Protein AF-A0A950DLP0-F1 (afdb_monomer)

Structure (mmCIF, N/CA/C/O backbone):
data_AF-A0A950DLP0-F1
#
_entry.id   AF-A0A950DLP0-F1
#
loop_
_atom_site.group_PDB
_atom_site.id
_atom_site.type_symbol
_atom_site.label_atom_id
_atom_site.label_alt_id
_atom_site.label_comp_id
_atom_site.label_asym_id
_atom_site.label_entity_id
_atom_site.label_seq_id
_atom_site.pdbx_PDB_ins_code
_atom_site.Cartn_x
_atom_site.Cartn_y
_atom_site.Cartn_z
_atom_site.occupancy
_atom_site.B_iso_or_equiv
_atom_site.auth_seq_id
_atom_site.auth_comp_id
_atom_site.auth_asym_id
_atom_site.auth_atom_id
_atom_site.pdbx_PDB_model_num
ATOM 1 N N . GLU A 1 1 ? 10.792 -6.813 -35.650 1.00 89.62 1 GLU A N 1
ATOM 2 C CA . GLU A 1 1 ? 9.642 -6.107 -35.051 1.00 89.62 1 GLU A CA 1
ATOM 3 C C . GLU A 1 1 ? 9.077 -6.907 -33.893 1.00 89.62 1 GLU A C 1
ATOM 5 O O . GLU A 1 1 ? 8.973 -8.129 -34.001 1.00 89.62 1 GLU A O 1
ATOM 10 N N . ILE A 1 2 ? 8.781 -6.239 -32.785 1.00 93.00 2 ILE A N 1
ATOM 11 C CA . ILE A 1 2 ? 8.194 -6.823 -31.577 1.00 93.00 2 ILE A CA 1
ATOM 12 C C . ILE A 1 2 ? 6.953 -6.003 -31.242 1.00 93.00 2 ILE A C 1
ATOM 14 O O . ILE A 1 2 ? 7.065 -4.792 -31.085 1.00 93.00 2 ILE A O 1
ATOM 18 N N . ARG A 1 3 ? 5.797 -6.658 -31.142 1.00 91.81 3 ARG A N 1
ATOM 19 C CA . ARG A 1 3 ? 4.536 -6.001 -30.807 1.00 91.81 3 ARG A CA 1
ATOM 20 C C . ARG A 1 3 ? 4.385 -5.880 -29.297 1.00 91.81 3 ARG A C 1
ATOM 22 O O . ARG A 1 3 ? 4.562 -6.870 -28.591 1.00 91.81 3 ARG A O 1
ATOM 29 N N . VAL A 1 4 ? 4.023 -4.697 -28.820 1.00 91.50 4 VAL A N 1
ATOM 30 C CA . VAL A 1 4 ? 3.595 -4.479 -27.438 1.00 91.50 4 VAL A CA 1
ATOM 31 C C . VAL A 1 4 ? 2.227 -5.153 -27.250 1.00 91.50 4 VAL A C 1
ATOM 33 O O . VAL A 1 4 ? 1.309 -4.867 -28.025 1.00 91.50 4 VAL A O 1
ATOM 36 N N . PRO A 1 5 ? 2.062 -6.051 -26.261 1.00 88.62 5 PRO A N 1
ATOM 37 C CA . PRO A 1 5 ? 0.797 -6.735 -26.020 1.00 88.62 5 PRO A CA 1
ATOM 38 C C . PRO A 1 5 ? -0.360 -5.769 -25.783 1.00 88.62 5 PRO A C 1
ATOM 40 O O . PRO A 1 5 ? -0.177 -4.687 -25.221 1.00 88.62 5 PRO A O 1
ATOM 43 N N . ASP A 1 6 ? -1.564 -6.209 -26.143 1.00 85.00 6 ASP A N 1
ATOM 44 C CA . ASP A 1 6 ? -2.802 -5.484 -25.860 1.00 85.00 6 ASP A CA 1
ATOM 45 C C . ASP A 1 6 ? -3.174 -5.620 -24.372 1.00 85.00 6 ASP A C 1
ATOM 47 O O . ASP A 1 6 ? -3.981 -6.458 -23.974 1.00 85.00 6 ASP A O 1
ATOM 51 N N . SER A 1 7 ? -2.455 -4.890 -23.520 1.00 80.88 7 SER A N 1
ATOM 52 C CA . SER A 1 7 ? -2.593 -4.940 -22.068 1.00 80.88 7 SER A CA 1
ATOM 53 C C . SER A 1 7 ? -2.388 -3.561 -21.466 1.00 80.88 7 SER A C 1
ATOM 55 O O . SER A 1 7 ? -1.420 -2.866 -21.786 1.00 80.88 7 SER A O 1
ATOM 57 N N . GLU A 1 8 ? -3.264 -3.198 -20.527 1.00 74.19 8 GLU A N 1
ATOM 58 C CA . GLU A 1 8 ? -3.224 -1.896 -19.861 1.00 74.19 8 GLU A CA 1
ATOM 59 C C . GLU A 1 8 ? -1.929 -1.660 -19.076 1.00 74.19 8 GLU A C 1
ATOM 61 O O . GLU A 1 8 ? -1.544 -0.526 -18.809 1.00 74.19 8 GLU A O 1
ATOM 66 N N . ALA A 1 9 ? -1.218 -2.732 -18.739 1.00 75.81 9 ALA A N 1
ATOM 67 C CA . ALA A 1 9 ? -0.004 -2.670 -17.945 1.00 75.81 9 ALA A CA 1
ATOM 68 C C . ALA A 1 9 ? 1.178 -1.986 -18.676 1.00 75.81 9 ALA A C 1
ATOM 70 O O . ALA A 1 9 ? 2.176 -1.640 -18.040 1.00 75.81 9 ALA A O 1
ATOM 71 N N . TRP A 1 10 ? 1.063 -1.768 -19.991 1.00 80.94 10 TRP A N 1
ATOM 72 C CA . TRP A 1 10 ? 2.033 -1.017 -20.794 1.00 80.94 10 TRP A CA 1
ATOM 73 C C . TRP A 1 10 ? 1.693 0.474 -20.935 1.00 80.94 10 TRP A C 1
ATOM 75 O O . TRP A 1 10 ? 2.546 1.232 -21.397 1.00 80.94 10 TRP A O 1
ATOM 85 N N . PHE A 1 11 ? 0.496 0.915 -20.520 1.00 79.62 11 PHE A N 1
ATOM 86 C CA . PHE A 1 11 ? 0.131 2.332 -20.574 1.00 79.62 11 PHE A CA 1
ATOM 87 C C . PHE A 1 11 ? 1.060 3.180 -19.701 1.00 79.62 11 PHE A C 1
ATOM 89 O O . PHE A 1 11 ? 1.358 2.840 -18.555 1.00 79.62 11 PHE A O 1
ATOM 96 N N . GLY A 1 12 ? 1.507 4.308 -20.257 1.00 73.88 12 GLY A N 1
ATOM 97 C CA . GLY A 1 12 ? 2.350 5.280 -19.559 1.00 73.88 12 GLY A CA 1
ATOM 98 C C . GLY A 1 12 ? 3.794 4.829 -19.330 1.00 73.88 12 GLY A C 1
ATOM 99 O O . GLY A 1 12 ? 4.556 5.566 -18.712 1.00 73.88 12 GLY A O 1
ATOM 100 N N . LYS A 1 13 ? 4.200 3.645 -19.815 1.00 84.12 13 LYS A N 1
ATOM 101 C CA . LYS A 1 13 ? 5.606 3.225 -19.796 1.00 84.12 13 LYS A CA 1
ATOM 102 C C . LYS A 1 13 ? 6.351 3.876 -20.942 1.00 84.12 13 LYS A C 1
ATOM 104 O O . LYS A 1 13 ? 5.928 3.791 -22.093 1.00 84.12 13 LYS A O 1
ATOM 109 N N . SER A 1 14 ? 7.488 4.475 -20.640 1.00 91.38 14 SER A N 1
ATOM 110 C CA . SER A 1 14 ? 8.390 5.016 -21.643 1.00 91.38 14 SER A CA 1
ATOM 111 C C . SER A 1 14 ? 9.394 3.956 -22.117 1.00 91.38 14 SER A C 1
ATOM 113 O O . SER A 1 14 ? 9.689 2.981 -21.418 1.00 91.38 14 SER A O 1
ATOM 115 N N . LEU A 1 15 ? 9.970 4.134 -23.309 1.00 89.62 15 LEU A N 1
ATOM 116 C CA . LEU A 1 15 ? 11.078 3.293 -23.783 1.00 89.62 15 LEU A CA 1
ATOM 117 C C . LEU A 1 15 ? 12.275 3.294 -22.815 1.00 89.62 15 LEU A C 1
ATOM 119 O O . LEU A 1 15 ? 12.995 2.294 -22.715 1.00 89.62 15 LEU A O 1
ATOM 123 N N . GLY A 1 16 ? 12.485 4.400 -22.100 1.00 85.81 16 GLY A N 1
ATOM 124 C CA . GLY A 1 16 ? 13.496 4.558 -21.062 1.00 85.81 16 GLY A CA 1
ATOM 125 C C . GLY A 1 16 ? 13.247 3.642 -19.866 1.00 85.81 16 GLY A C 1
ATOM 126 O O . GLY A 1 16 ? 14.168 2.936 -19.443 1.00 85.81 16 GLY A O 1
ATOM 127 N N . ASP A 1 17 ? 11.998 3.560 -19.399 1.00 85.38 17 ASP A N 1
ATOM 128 C CA . ASP A 1 17 ? 11.601 2.693 -18.278 1.00 85.38 17 ASP A CA 1
ATOM 129 C C . ASP A 1 17 ? 11.897 1.219 -18.559 1.00 85.38 17 ASP A C 1
ATOM 131 O O . ASP A 1 17 ? 12.270 0.458 -17.664 1.00 85.38 17 ASP A O 1
ATOM 135 N N . LEU A 1 18 ? 11.778 0.799 -19.823 1.00 86.19 18 LEU A N 1
ATOM 136 C CA . LEU A 1 18 ? 12.063 -0.581 -20.211 1.00 86.19 18 LEU A CA 1
ATOM 137 C C . LEU A 1 18 ? 13.552 -0.928 -20.131 1.00 86.19 18 LEU A C 1
ATOM 139 O O . LEU A 1 18 ? 13.899 -2.099 -19.935 1.00 86.19 18 LEU A O 1
ATOM 143 N N . SER A 1 19 ? 14.430 0.069 -20.304 1.00 86.69 19 SER A N 1
ATOM 144 C CA . SER A 1 19 ? 15.888 -0.078 -20.236 1.00 86.69 19 SER A CA 1
ATOM 145 C C . SER A 1 19 ? 16.430 -1.224 -21.112 1.00 86.69 19 SER A C 1
ATOM 147 O O . SER A 1 19 ? 17.369 -1.930 -20.741 1.00 86.69 19 SER A O 1
ATOM 149 N N . LEU A 1 20 ? 15.854 -1.429 -22.306 1.00 89.12 20 LEU A N 1
ATOM 150 C CA . LEU A 1 20 ? 16.146 -2.599 -23.153 1.00 89.12 20 LEU A CA 1
ATOM 151 C C . LEU A 1 20 ? 17.623 -2.701 -23.573 1.00 89.12 20 LEU A C 1
ATOM 153 O O . LEU A 1 20 ? 18.162 -3.805 -23.688 1.00 89.12 20 LEU A O 1
ATOM 157 N N . ARG A 1 21 ? 18.306 -1.560 -23.738 1.00 86.88 21 ARG A N 1
ATOM 158 C CA . ARG A 1 21 ? 19.725 -1.526 -24.119 1.00 86.88 21 ARG A CA 1
ATOM 159 C C . ARG A 1 21 ? 20.630 -2.034 -23.008 1.00 86.88 21 ARG A C 1
ATOM 161 O O . ARG A 1 21 ? 21.533 -2.814 -23.283 1.00 86.88 21 ARG A O 1
ATOM 168 N N . SER A 1 22 ? 20.414 -1.592 -21.774 1.00 86.62 22 SER A N 1
ATOM 169 C CA . SER A 1 22 ? 21.229 -2.017 -20.632 1.00 86.62 22 SER A CA 1
ATOM 170 C C . SER A 1 22 ? 20.852 -3.417 -20.152 1.00 86.62 22 SER A C 1
ATOM 172 O O . SER A 1 22 ? 21.740 -4.179 -19.786 1.00 86.62 22 SER A O 1
ATOM 174 N N . ARG A 1 23 ? 19.562 -3.779 -20.190 1.00 84.81 23 ARG A N 1
ATOM 175 C CA . ARG A 1 23 ? 19.070 -5.075 -19.696 1.00 84.81 23 ARG A CA 1
ATOM 176 C C . ARG A 1 23 ? 19.292 -6.229 -20.665 1.00 84.81 23 ARG A C 1
ATOM 178 O O . ARG A 1 23 ? 19.635 -7.321 -20.230 1.00 84.81 23 ARG A O 1
ATOM 185 N N . TYR A 1 24 ? 19.094 -5.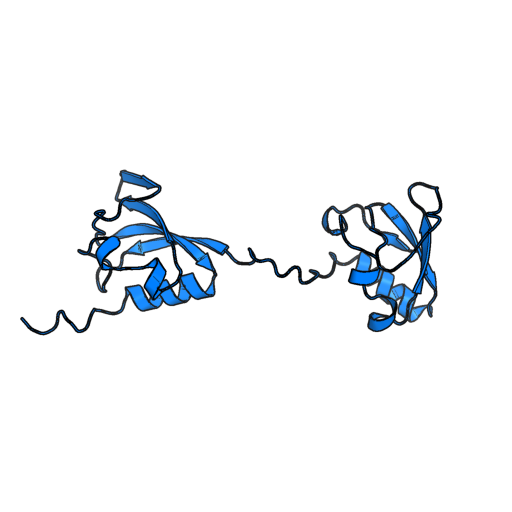986 -21.959 1.00 88.31 24 TYR A N 1
ATOM 1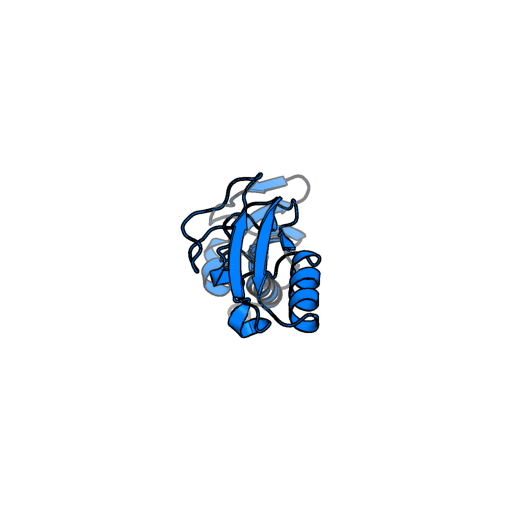86 C CA . TYR A 1 24 ? 19.082 -7.038 -22.980 1.00 88.31 24 TYR A CA 1
ATOM 187 C C . TYR A 1 24 ? 20.031 -6.758 -24.145 1.00 88.31 24 TYR A C 1
ATOM 189 O O . TYR A 1 24 ? 20.035 -7.499 -25.120 1.00 88.31 24 TYR A O 1
ATOM 197 N N . GLY A 1 25 ? 20.811 -5.673 -24.115 1.00 87.50 25 GLY A N 1
ATOM 198 C CA . GLY A 1 25 ? 21.688 -5.322 -25.235 1.00 87.50 25 GLY A CA 1
ATOM 199 C C . GLY A 1 25 ? 20.934 -5.004 -26.532 1.00 87.50 25 GLY A C 1
ATOM 200 O O . GLY A 1 25 ? 21.510 -5.157 -27.609 1.00 87.50 25 GLY A O 1
ATOM 201 N N . CYS A 1 26 ? 19.660 -4.603 -26.442 1.00 93.69 26 CYS A N 1
ATOM 202 C CA . CYS A 1 26 ? 18.802 -4.279 -27.583 1.00 93.69 26 CYS A CA 1
ATOM 203 C C . CYS A 1 26 ? 18.463 -2.789 -27.635 1.00 93.69 26 CYS A C 1
ATOM 205 O O . CYS A 1 26 ? 18.148 -2.186 -26.613 1.00 93.69 26 CYS A O 1
ATOM 207 N N . SER A 1 27 ? 18.441 -2.204 -28.828 1.00 91.44 27 SER A N 1
ATOM 208 C CA . SER A 1 27 ? 18.033 -0.809 -29.029 1.00 91.44 27 SER A CA 1
ATOM 209 C C . SER A 1 27 ? 16.729 -0.740 -29.807 1.00 91.44 27 SER A C 1
ATOM 211 O O . SER A 1 27 ? 16.603 -1.377 -30.850 1.00 91.44 27 SER A O 1
ATOM 213 N N . VAL A 1 28 ? 15.783 0.073 -29.340 1.00 93.19 28 VAL A N 1
ATOM 214 C CA . VAL A 1 28 ? 14.609 0.448 -30.136 1.00 93.19 28 VAL A CA 1
ATOM 215 C C . VAL A 1 28 ? 15.014 1.593 -31.053 1.00 93.19 28 VAL A C 1
ATOM 217 O O . VAL A 1 28 ? 15.543 2.599 -30.587 1.00 93.19 28 VAL A O 1
ATOM 220 N N . VAL A 1 29 ? 14.812 1.415 -32.355 1.00 92.38 29 VAL A N 1
ATOM 221 C CA . VAL A 1 29 ? 15.177 2.399 -33.390 1.00 92.38 29 VAL A CA 1
ATOM 222 C C . VAL A 1 29 ? 13.971 2.951 -34.142 1.00 92.38 29 VAL A C 1
ATOM 224 O O . VAL A 1 29 ? 14.122 3.829 -34.985 1.00 92.38 29 VAL A O 1
ATOM 227 N N . GLY A 1 30 ? 12.784 2.428 -33.852 1.00 93.19 30 GLY A N 1
ATOM 228 C CA . GLY A 1 30 ? 11.533 2.871 -34.440 1.00 93.19 30 GLY A CA 1
ATOM 229 C C . GLY A 1 30 ? 10.349 2.339 -33.645 1.00 93.19 30 GLY A C 1
ATOM 230 O O . GLY A 1 30 ? 10.428 1.263 -33.048 1.00 93.19 30 GLY A O 1
ATOM 231 N N . VAL A 1 31 ? 9.268 3.106 -33.650 1.00 94.94 31 VAL A N 1
ATOM 232 C CA . VAL A 1 31 ? 7.958 2.713 -33.134 1.00 94.94 31 VAL A CA 1
ATOM 233 C C . VAL A 1 31 ? 6.969 2.980 -34.252 1.00 94.94 31 VAL A C 1
ATOM 235 O O . VAL A 1 31 ? 6.934 4.092 -34.779 1.00 94.94 31 VAL A O 1
ATOM 238 N N . ASP A 1 32 ? 6.203 1.967 -34.623 1.00 94.69 32 ASP A N 1
ATOM 239 C CA . ASP A 1 32 ? 5.046 2.094 -35.493 1.00 94.69 32 ASP A CA 1
ATOM 240 C C . ASP A 1 32 ? 3.782 1.961 -34.646 1.00 94.69 32 ASP A C 1
ATOM 242 O O . ASP A 1 32 ? 3.624 1.012 -33.878 1.00 94.69 32 ASP A O 1
ATOM 246 N N . ARG A 1 33 ? 2.897 2.949 -34.759 1.00 92.69 33 ARG A N 1
ATOM 247 C CA . ARG A 1 33 ? 1.619 2.970 -34.058 1.00 92.69 33 ARG A CA 1
ATOM 248 C C . ARG A 1 33 ? 0.506 2.895 -35.080 1.00 92.69 33 ARG A C 1
ATOM 250 O O . ARG A 1 33 ? 0.237 3.869 -35.781 1.00 92.69 33 ARG A O 1
ATOM 257 N N . GLN A 1 34 ? -0.163 1.747 -35.136 1.00 89.44 34 GLN A N 1
ATOM 258 C CA . GLN A 1 34 ? -1.306 1.520 -36.028 1.00 89.44 34 GLN A CA 1
ATOM 259 C C . GLN A 1 34 ? -0.987 1.802 -37.514 1.00 89.44 34 GLN A C 1
ATOM 261 O O . GLN A 1 34 ? -1.836 2.307 -38.249 1.00 89.44 34 GLN A O 1
ATOM 266 N N . GLY A 1 35 ? 0.230 1.487 -37.964 1.00 88.38 35 GLY A N 1
ATOM 267 C CA . GLY A 1 35 ? 0.700 1.712 -39.333 1.00 88.38 35 GLY A CA 1
ATOM 268 C C . GLY A 1 35 ? 1.331 3.084 -39.580 1.00 88.38 35 GLY A C 1
ATOM 269 O O . GLY A 1 35 ? 1.586 3.425 -40.738 1.00 88.38 35 GLY A O 1
ATOM 270 N N . TYR A 1 36 ? 1.544 3.889 -38.532 1.00 91.56 36 TYR A N 1
ATOM 271 C CA . TYR A 1 36 ? 2.189 5.197 -38.624 1.00 91.56 36 TYR A CA 1
ATOM 272 C C . TYR A 1 36 ? 3.503 5.228 -37.830 1.00 91.56 36 TYR A C 1
ATOM 274 O O . TYR A 1 36 ? 3.478 5.073 -36.603 1.00 91.56 36 TYR A O 1
ATOM 282 N N . PRO A 1 37 ? 4.652 5.509 -38.476 1.00 91.44 37 PRO A N 1
ATOM 283 C CA . PRO A 1 37 ? 5.922 5.619 -37.775 1.00 91.44 37 PRO A CA 1
ATOM 284 C C . PRO A 1 37 ? 5.958 6.877 -36.902 1.00 91.44 37 PRO A C 1
ATOM 286 O O . PRO A 1 37 ? 5.640 7.980 -37.354 1.00 91.44 37 PRO A O 1
ATOM 289 N N . ILE A 1 38 ? 6.402 6.724 -35.655 1.00 92.38 38 ILE A N 1
ATOM 290 C CA . ILE A 1 38 ? 6.569 7.825 -34.708 1.00 92.38 38 ILE A CA 1
ATOM 291 C C . ILE A 1 38 ? 7.896 8.550 -35.003 1.00 92.38 38 ILE A C 1
ATOM 293 O O . ILE A 1 38 ? 8.966 7.953 -34.878 1.00 92.38 38 ILE A O 1
ATOM 297 N N . PRO A 1 39 ? 7.869 9.846 -35.372 1.00 71.88 39 PRO A N 1
ATOM 298 C CA . PRO A 1 39 ? 9.031 10.559 -35.915 1.00 71.88 39 PRO A CA 1
ATOM 299 C C . PRO A 1 39 ? 10.096 10.950 -34.877 1.00 71.88 39 PRO A C 1
ATOM 301 O O . PRO A 1 39 ? 11.124 11.523 -35.234 1.00 71.88 39 PRO A O 1
ATOM 304 N N . SER A 1 40 ? 9.883 10.683 -33.587 1.00 77.25 40 SER A N 1
ATOM 305 C CA . SER A 1 40 ? 10.869 10.941 -32.531 1.00 77.25 40 SER A CA 1
ATOM 306 C C . SER A 1 40 ? 10.792 9.861 -31.460 1.00 77.25 40 SER A C 1
ATOM 308 O O . SER A 1 40 ? 10.039 9.969 -30.496 1.00 77.25 40 SER A O 1
ATOM 310 N N . THR A 1 41 ? 11.575 8.803 -31.663 1.00 81.75 41 THR A N 1
ATOM 311 C CA . THR A 1 41 ? 11.758 7.731 -30.685 1.00 81.75 41 THR A CA 1
ATOM 312 C C . THR A 1 41 ? 12.950 8.049 -29.789 1.00 81.75 41 THR A C 1
ATOM 314 O O . THR A 1 41 ? 14.081 8.156 -30.264 1.00 81.75 41 THR A O 1
ATOM 317 N N . GLY A 1 42 ? 12.701 8.193 -28.496 1.00 84.50 42 GLY A N 1
ATOM 318 C CA . GLY A 1 42 ? 13.687 8.473 -27.461 1.00 84.50 42 GLY A CA 1
ATOM 319 C C . GLY A 1 42 ? 13.295 7.798 -26.146 1.00 84.50 42 GLY A C 1
ATOM 320 O O . GLY A 1 42 ? 12.278 7.107 -26.096 1.00 84.50 42 GLY A O 1
ATOM 321 N N . PRO A 1 43 ? 14.086 7.970 -25.076 1.00 85.25 43 PRO A N 1
ATOM 322 C CA . PRO A 1 43 ? 13.770 7.378 -23.778 1.00 85.25 43 PRO A CA 1
ATOM 323 C C . PRO A 1 43 ? 12.394 7.815 -23.261 1.00 85.25 43 PRO A C 1
ATOM 325 O O . PRO A 1 43 ? 11.693 6.983 -22.709 1.00 85.25 43 PRO A O 1
ATOM 328 N N . ASP A 1 44 ? 11.967 9.049 -23.531 1.00 89.38 44 ASP A N 1
ATOM 329 C CA . ASP A 1 44 ? 10.672 9.579 -23.079 1.00 89.38 44 ASP A CA 1
ATOM 330 C C . ASP A 1 44 ? 9.484 9.156 -23.966 1.00 89.38 44 ASP A C 1
ATOM 332 O O . ASP A 1 44 ? 8.350 9.558 -23.723 1.00 89.38 44 ASP A O 1
ATOM 336 N N . THR A 1 45 ? 9.710 8.372 -25.028 1.00 90.31 45 THR A N 1
ATOM 337 C CA . THR A 1 45 ? 8.621 7.914 -25.901 1.00 90.31 45 THR A CA 1
ATOM 338 C C . THR A 1 45 ? 7.732 6.932 -25.153 1.00 90.31 45 THR A C 1
ATOM 340 O O . THR A 1 45 ? 8.160 5.821 -24.840 1.00 90.31 45 THR A O 1
ATOM 343 N N . GLU A 1 46 ? 6.487 7.336 -24.913 1.00 91.19 46 GLU A N 1
ATOM 344 C CA . GLU A 1 46 ? 5.459 6.503 -24.296 1.00 91.19 46 GLU A CA 1
ATOM 345 C C . GLU A 1 46 ? 4.979 5.391 -25.234 1.00 91.19 46 GLU A C 1
ATOM 347 O O . GLU A 1 46 ? 4.657 5.619 -26.409 1.00 91.19 46 GLU A O 1
ATOM 352 N N . LEU A 1 47 ? 4.890 4.191 -24.671 1.00 90.12 47 LEU A N 1
ATOM 353 C CA . LEU A 1 47 ? 4.364 2.995 -25.304 1.00 90.12 47 LEU A CA 1
ATOM 354 C C . LEU A 1 47 ? 2.853 2.913 -25.155 1.00 90.12 47 LEU A C 1
ATOM 356 O O . LEU A 1 47 ? 2.284 3.252 -24.116 1.00 90.12 47 LEU A O 1
ATOM 360 N N . PHE A 1 48 ? 2.213 2.432 -26.213 1.00 89.06 48 PHE A N 1
ATOM 361 C CA . PHE A 1 48 ? 0.788 2.156 -26.250 1.00 89.06 48 PHE A CA 1
ATOM 362 C C . PHE A 1 48 ? 0.567 0.679 -26.599 1.00 89.06 48 PHE A C 1
ATOM 364 O O . PHE A 1 48 ? 1.354 0.096 -27.354 1.00 89.06 48 PHE A O 1
ATOM 371 N N . PRO A 1 49 ? -0.497 0.054 -26.066 1.00 89.06 49 PRO A N 1
ATOM 372 C CA . PRO A 1 49 ? -0.865 -1.299 -26.454 1.00 89.06 49 PRO A CA 1
ATOM 373 C C . PRO A 1 49 ? -1.028 -1.412 -27.974 1.00 89.06 49 PRO A C 1
ATOM 375 O O . PRO A 1 49 ? -1.659 -0.565 -28.611 1.00 89.06 49 PRO A O 1
ATOM 378 N N . GLY A 1 50 ? -0.427 -2.450 -28.557 1.00 90.00 50 GLY A N 1
ATOM 379 C CA . GLY A 1 50 ? -0.430 -2.674 -30.001 1.00 90.00 50 GLY A CA 1
ATOM 380 C C . GLY A 1 50 ? 0.637 -1.915 -30.796 1.00 90.00 50 GLY A C 1
ATOM 381 O O . GLY A 1 50 ? 0.675 -2.090 -32.012 1.00 90.00 50 GLY A O 1
ATOM 382 N N . ASP A 1 51 ? 1.506 -1.122 -30.160 1.00 93.38 51 ASP A N 1
ATOM 383 C CA . ASP A 1 51 ? 2.681 -0.552 -30.831 1.00 93.38 51 ASP A CA 1
ATOM 384 C C . ASP A 1 51 ? 3.594 -1.656 -31.385 1.00 93.38 51 ASP A C 1
ATOM 386 O O . ASP A 1 51 ? 3.871 -2.651 -30.712 1.00 93.38 51 ASP A O 1
ATOM 390 N N . ASP A 1 52 ? 4.128 -1.451 -32.586 1.00 93.75 52 ASP A N 1
ATOM 391 C CA . ASP A 1 52 ? 5.135 -2.313 -33.195 1.00 93.75 52 ASP A CA 1
ATOM 392 C C . ASP A 1 52 ? 6.523 -1.664 -33.067 1.00 93.75 52 ASP A C 1
ATOM 394 O O . ASP A 1 52 ? 6.828 -0.619 -33.642 1.00 93.75 52 ASP A O 1
ATOM 398 N N . LEU A 1 53 ? 7.400 -2.292 -32.283 1.00 94.44 53 LEU A N 1
ATOM 399 C CA . LEU A 1 53 ? 8.750 -1.806 -32.009 1.00 94.44 53 LEU A CA 1
ATOM 400 C C . LEU A 1 53 ? 9.752 -2.392 -33.004 1.00 94.44 53 LEU A C 1
ATOM 402 O O . LEU A 1 53 ? 9.918 -3.616 -33.117 1.00 94.44 53 LEU A O 1
ATOM 406 N N . LEU A 1 54 ? 10.509 -1.523 -33.671 1.00 93.25 54 LEU A N 1
ATOM 407 C CA . LEU A 1 54 ? 11.676 -1.920 -34.446 1.00 93.25 54 LEU A CA 1
ATOM 408 C C . LEU A 1 54 ? 12.890 -2.003 -33.517 1.00 93.25 54 LEU A C 1
ATOM 410 O O . LEU A 1 54 ? 13.420 -0.990 -33.060 1.00 93.25 54 LEU A O 1
ATOM 414 N N . VAL A 1 55 ? 13.323 -3.233 -33.234 1.00 94.19 55 VAL A N 1
ATOM 415 C CA . VAL A 1 55 ? 14.398 -3.535 -32.281 1.00 94.19 55 VAL A CA 1
ATOM 416 C C . VAL A 1 55 ? 15.631 -4.054 -33.015 1.00 94.19 55 VAL A C 1
ATOM 418 O O . VAL A 1 55 ? 15.533 -4.989 -33.810 1.00 94.19 55 VAL A O 1
ATOM 421 N N . LEU A 1 56 ? 16.793 -3.474 -32.719 1.00 93.75 56 LEU A N 1
ATOM 422 C CA . LEU A 1 56 ? 18.103 -3.949 -33.158 1.00 93.75 56 LEU A CA 1
ATOM 423 C C . LEU A 1 56 ? 18.808 -4.689 -32.021 1.00 93.75 56 LEU A C 1
ATOM 425 O O . LEU A 1 56 ? 18.936 -4.167 -30.913 1.00 93.75 56 LEU A O 1
ATOM 429 N N . GLY A 1 57 ? 19.312 -5.884 -32.316 1.00 92.38 57 GLY A N 1
ATOM 430 C CA . GLY A 1 57 ? 20.029 -6.742 -31.379 1.00 92.38 57 GLY A CA 1
ATOM 431 C C . GLY A 1 57 ? 20.466 -8.042 -32.051 1.00 92.38 57 GLY A C 1
ATOM 432 O O . GLY A 1 57 ? 20.243 -8.241 -33.244 1.00 92.38 57 GLY A O 1
ATOM 433 N N . THR A 1 58 ? 21.098 -8.933 -31.289 1.00 92.62 58 THR A N 1
ATOM 434 C CA . THR A 1 58 ? 21.336 -10.308 -31.749 1.00 92.62 58 THR A CA 1
ATOM 435 C C . THR A 1 58 ? 20.034 -11.102 -31.685 1.00 92.62 58 THR A C 1
ATOM 437 O O . THR A 1 58 ? 19.145 -10.760 -30.907 1.00 92.62 58 THR A O 1
ATOM 440 N N . GLU A 1 59 ? 19.932 -12.192 -32.446 1.00 90.44 59 GLU A N 1
ATOM 441 C CA . GLU A 1 59 ? 18.754 -13.071 -32.414 1.00 90.44 59 GLU A CA 1
ATOM 442 C C . GLU A 1 59 ? 18.399 -13.505 -30.979 1.00 90.44 59 GLU A C 1
ATOM 444 O O . GLU A 1 59 ? 17.255 -13.381 -30.549 1.00 90.44 59 GLU A O 1
ATOM 449 N N . ASN A 1 60 ? 19.402 -13.907 -30.191 1.00 89.00 60 ASN A N 1
ATOM 450 C CA . ASN A 1 60 ? 19.208 -14.312 -28.798 1.00 89.00 60 ASN A CA 1
ATOM 451 C C . ASN A 1 60 ? 18.672 -13.169 -27.918 1.00 89.00 60 ASN A C 1
ATOM 453 O O . ASN A 1 60 ? 17.765 -13.372 -27.116 1.00 89.00 60 ASN A O 1
ATOM 457 N N . HIS A 1 61 ? 19.201 -11.954 -28.075 1.00 91.06 61 HIS A N 1
ATOM 458 C CA . HIS A 1 61 ? 18.717 -10.800 -27.318 1.00 91.06 61 HIS A CA 1
ATOM 459 C C . HIS A 1 61 ? 17.301 -10.386 -27.738 1.00 91.06 61 HIS A C 1
ATOM 461 O O . HIS A 1 61 ? 16.475 -10.057 -26.890 1.00 91.06 61 HIS A O 1
ATOM 467 N N . ILE A 1 62 ? 16.986 -10.449 -29.035 1.00 91.69 62 ILE A N 1
ATOM 468 C CA . ILE A 1 62 ? 15.645 -10.149 -29.548 1.00 91.69 62 ILE A CA 1
ATOM 469 C C . ILE A 1 62 ? 14.627 -11.139 -28.976 1.00 91.69 62 ILE A C 1
ATOM 471 O O . ILE A 1 62 ? 13.551 -10.718 -28.553 1.00 91.69 62 ILE A O 1
ATOM 475 N N . GLN A 1 63 ? 14.959 -12.431 -28.898 1.00 88.25 63 GLN A N 1
ATOM 476 C CA . GLN A 1 63 ? 14.087 -13.429 -28.272 1.00 88.25 63 GLN A CA 1
ATOM 477 C C . GLN A 1 63 ? 13.844 -13.145 -26.785 1.00 88.25 63 GLN A C 1
ATOM 479 O O . GLN A 1 63 ? 12.713 -13.276 -26.323 1.00 88.25 63 GLN A O 1
ATOM 484 N N . GLN A 1 64 ? 14.857 -12.683 -26.047 1.00 87.19 64 GLN A N 1
ATOM 485 C CA . GLN A 1 64 ? 14.689 -12.267 -24.650 1.00 87.19 64 GLN A CA 1
ATOM 486 C C . GLN A 1 64 ? 13.755 -11.059 -24.512 1.00 87.19 64 GLN A C 1
ATOM 488 O O . GLN A 1 64 ? 12.915 -11.041 -23.616 1.00 87.19 64 GLN A O 1
ATOM 493 N N . VAL A 1 65 ? 13.852 -10.074 -25.412 1.00 89.75 65 VAL A N 1
ATOM 494 C CA . VAL A 1 65 ? 12.933 -8.925 -25.424 1.00 89.75 65 VAL A CA 1
ATOM 495 C C . VAL A 1 65 ? 11.509 -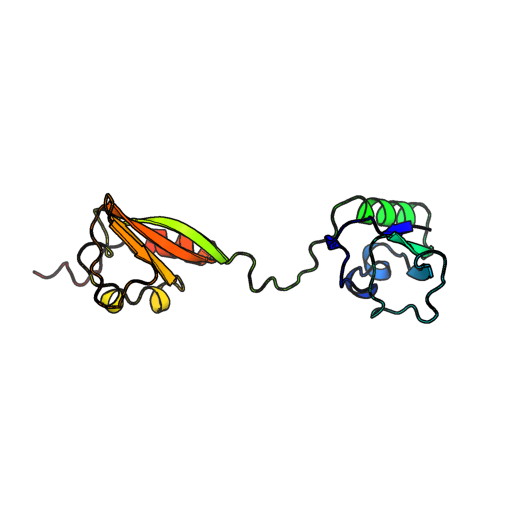9.356 -25.790 1.00 89.75 65 VAL A C 1
ATOM 497 O O . VAL A 1 65 ? 10.564 -8.867 -25.185 1.00 89.75 65 VAL A O 1
ATOM 500 N N . ARG A 1 66 ? 11.326 -10.298 -26.724 1.00 89.75 66 ARG A N 1
ATOM 501 C CA . ARG A 1 66 ? 9.995 -10.862 -27.022 1.00 89.75 66 ARG A CA 1
ATOM 502 C C . ARG A 1 66 ? 9.389 -11.542 -25.800 1.00 89.75 66 ARG A C 1
ATOM 504 O O . ARG A 1 66 ? 8.296 -11.177 -25.393 1.00 89.75 66 ARG A O 1
ATOM 511 N N . ALA A 1 67 ? 10.143 -12.444 -25.172 1.00 86.12 67 ALA A N 1
ATOM 512 C CA . ALA A 1 67 ? 9.705 -13.132 -23.962 1.00 86.12 67 ALA A CA 1
ATOM 513 C C . ALA A 1 67 ? 9.374 -12.147 -22.830 1.00 86.12 67 ALA A C 1
ATOM 515 O O . ALA A 1 67 ? 8.421 -12.356 -22.092 1.00 86.12 67 ALA A O 1
ATOM 516 N N . PHE A 1 68 ? 10.129 -11.052 -22.722 1.00 85.44 68 PHE A N 1
ATOM 517 C CA . PHE A 1 68 ? 9.862 -9.973 -21.777 1.00 85.44 68 PHE A CA 1
ATOM 518 C C . PHE A 1 68 ? 8.504 -9.290 -21.995 1.00 85.44 68 PHE A C 1
ATOM 520 O O . PHE A 1 68 ? 7.854 -8.943 -21.014 1.00 85.44 68 PHE A O 1
ATOM 527 N N . PHE A 1 69 ? 8.081 -9.101 -23.247 1.00 84.44 69 PHE A N 1
ATOM 528 C CA . PHE A 1 69 ? 6.749 -8.583 -23.560 1.00 84.44 69 PHE A CA 1
ATOM 529 C C . PHE A 1 69 ? 5.653 -9.648 -23.388 1.00 84.44 69 PHE A C 1
ATOM 531 O O . PHE A 1 69 ? 4.544 -9.304 -23.000 1.00 84.44 69 PHE A O 1
ATOM 538 N N . ASP A 1 70 ? 5.953 -10.930 -23.618 1.00 79.62 70 ASP A N 1
ATOM 539 C CA . ASP A 1 70 ? 5.001 -12.033 -23.402 1.00 79.62 70 ASP A CA 1
ATOM 540 C C . ASP A 1 70 ? 4.753 -12.320 -21.909 1.00 79.62 70 ASP A C 1
ATOM 542 O O . ASP A 1 70 ? 3.692 -12.814 -21.519 1.00 79.62 70 ASP A O 1
ATOM 546 N N . THR A 1 71 ? 5.719 -12.003 -21.046 1.00 68.12 71 THR A N 1
ATOM 547 C CA . THR A 1 71 ? 5.508 -11.926 -19.600 1.00 68.12 71 THR A CA 1
ATOM 548 C C . THR A 1 71 ? 4.827 -10.603 -19.257 1.00 68.12 71 THR A C 1
ATOM 550 O O . THR A 1 71 ? 5.185 -9.580 -19.835 1.00 68.12 71 THR A O 1
ATOM 553 N N . SER A 1 72 ? 3.874 -10.582 -18.310 1.00 55.88 72 SER A N 1
ATOM 554 C CA . SER A 1 72 ? 3.352 -9.315 -17.758 1.00 55.88 72 SER A CA 1
ATOM 555 C C . SER A 1 72 ? 4.508 -8.340 -17.511 1.00 55.88 72 SER A C 1
ATOM 557 O O . SER A 1 72 ? 5.564 -8.801 -17.059 1.00 55.88 72 SER A O 1
ATOM 559 N N . PRO A 1 73 ? 4.337 -7.035 -17.810 1.00 54.50 73 PRO A N 1
ATOM 560 C CA . PRO A 1 73 ? 5.431 -6.078 -17.773 1.00 54.50 73 PRO A CA 1
ATOM 561 C C . PRO A 1 73 ? 6.185 -6.185 -16.454 1.00 54.50 73 PRO A C 1
ATOM 563 O O . PRO A 1 73 ? 5.579 -6.513 -15.423 1.00 54.50 73 PRO A O 1
ATOM 566 N N . PRO A 1 74 ? 7.496 -5.880 -16.453 1.00 52.25 74 PRO A N 1
ATOM 567 C CA . PRO A 1 74 ? 8.203 -5.737 -15.201 1.00 52.25 74 PRO A CA 1
ATOM 568 C C . PRO A 1 74 ? 7.369 -4.729 -14.428 1.00 52.25 74 PRO A C 1
ATOM 570 O O . PRO A 1 74 ? 6.997 -3.690 -14.983 1.00 52.25 74 PRO A O 1
ATOM 573 N N . ARG A 1 75 ? 7.012 -5.051 -13.184 1.00 50.06 75 ARG A N 1
ATOM 574 C CA . ARG A 1 75 ? 6.588 -4.012 -12.258 1.00 50.06 75 ARG A CA 1
ATOM 575 C C . ARG A 1 75 ? 7.742 -3.022 -12.269 1.00 50.06 75 ARG A C 1
ATOM 577 O O . ARG A 1 75 ? 8.769 -3.265 -11.647 1.00 50.06 75 ARG A O 1
ATOM 584 N N . THR A 1 76 ? 7.643 -1.980 -13.097 1.00 46.34 76 THR A N 1
ATOM 585 C CA . THR A 1 76 ? 8.448 -0.791 -12.916 1.00 46.34 76 THR A CA 1
ATOM 586 C C . THR A 1 76 ? 8.187 -0.473 -11.471 1.00 46.34 76 THR A C 1
ATOM 588 O O . THR A 1 76 ? 7.020 -0.421 -11.073 1.00 46.34 76 THR A O 1
ATOM 591 N N . GLU A 1 77 ? 9.252 -0.331 -10.704 1.00 43.34 77 GLU A N 1
ATOM 592 C CA . GLU A 1 77 ? 9.193 0.365 -9.441 1.00 43.34 77 GLU A CA 1
ATOM 593 C C . GLU A 1 77 ? 8.730 1.798 -9.761 1.00 43.34 77 GLU A C 1
ATOM 595 O O . GLU A 1 77 ? 9.481 2.763 -9.703 1.00 43.34 77 GLU A O 1
ATOM 600 N N . HIS A 1 78 ? 7.445 1.971 -10.084 1.00 45.56 78 HIS A N 1
ATOM 601 C CA . HIS A 1 78 ? 6.717 2.956 -9.333 1.00 45.56 78 HIS A CA 1
ATOM 602 C C . HIS A 1 78 ? 7.071 2.580 -7.905 1.00 45.56 78 HIS A C 1
ATOM 604 O O . HIS A 1 78 ? 6.907 1.430 -7.490 1.00 45.56 78 HIS A O 1
ATOM 610 N N . VAL A 1 79 ? 7.645 3.524 -7.174 1.00 44.97 79 VAL A N 1
ATOM 611 C CA . VAL A 1 79 ? 7.363 3.550 -5.754 1.00 44.97 79 VAL A CA 1
ATOM 612 C C . VAL A 1 79 ? 5.842 3.559 -5.726 1.00 44.97 79 VAL A C 1
ATOM 614 O O . VAL A 1 79 ? 5.221 4.602 -5.928 1.00 44.97 79 VAL A O 1
ATOM 617 N N . ASP A 1 80 ? 5.239 2.377 -5.668 1.00 47.25 80 ASP A N 1
ATOM 618 C CA . ASP A 1 80 ? 3.838 2.218 -5.408 1.00 47.25 80 ASP A CA 1
ATOM 619 C C . ASP A 1 80 ? 3.763 2.740 -3.984 1.00 47.25 80 ASP A C 1
ATOM 621 O O . ASP A 1 80 ? 3.923 2.014 -3.011 1.00 47.25 80 ASP A O 1
ATOM 625 N N . LEU A 1 81 ? 3.579 4.055 -3.845 1.00 49.19 81 LEU A N 1
ATOM 626 C CA . LEU A 1 81 ? 3.342 4.708 -2.563 1.00 49.19 81 LEU A CA 1
ATOM 627 C C . LEU A 1 81 ? 2.118 4.069 -1.864 1.00 49.19 81 LEU A C 1
ATOM 629 O O . LEU A 1 81 ? 1.862 4.353 -0.698 1.00 49.19 81 LEU A O 1
ATOM 633 N N . LEU A 1 82 ? 1.382 3.203 -2.582 1.00 49.28 82 LEU A N 1
ATOM 634 C CA . LEU A 1 82 ? 0.232 2.412 -2.172 1.00 49.28 82 LEU A CA 1
ATOM 635 C C . LEU A 1 82 ? 0.444 0.876 -2.179 1.00 49.28 82 LEU A C 1
ATOM 637 O O . LEU A 1 82 ? -0.433 0.186 -1.663 1.00 49.28 82 LEU A O 1
ATOM 641 N N . ASP A 1 83 ? 1.558 0.319 -2.672 1.00 49.91 83 ASP A N 1
ATOM 642 C CA . ASP A 1 83 ? 1.910 -1.092 -2.421 1.00 49.91 83 ASP A CA 1
ATOM 643 C C . ASP A 1 83 ? 2.582 -1.102 -1.041 1.00 49.91 83 ASP A C 1
ATOM 645 O O . ASP A 1 83 ? 3.734 -0.727 -0.882 1.00 49.91 83 ASP A O 1
ATOM 649 N N . GLU A 1 84 ? 1.941 -1.431 0.068 1.00 66.50 84 GLU A N 1
ATOM 650 C CA . GLU A 1 84 ? 0.832 -2.348 0.254 1.00 66.50 84 GLU A CA 1
ATOM 651 C C . GLU A 1 84 ? -0.129 -1.778 1.307 1.00 66.50 84 GLU A C 1
ATOM 653 O O . GLU A 1 84 ? -0.282 -2.374 2.375 1.00 66.50 84 GLU A O 1
ATOM 658 N N . ILE A 1 85 ? -0.747 -0.612 1.078 1.00 79.88 85 ILE A N 1
ATOM 659 C CA . ILE A 1 85 ? -1.793 -0.143 1.998 1.00 79.88 85 ILE A CA 1
ATOM 660 C C . ILE A 1 85 ? -2.974 -1.106 1.881 1.00 79.88 85 ILE A C 1
ATOM 662 O O . ILE A 1 85 ? -3.669 -1.162 0.868 1.00 79.88 85 ILE A O 1
ATOM 666 N N . ARG A 1 86 ? -3.189 -1.890 2.933 1.00 85.81 86 ARG A N 1
ATOM 667 C CA . ARG A 1 86 ? -4.237 -2.900 3.022 1.00 85.81 86 ARG A CA 1
ATOM 668 C C . ARG A 1 86 ? -5.317 -2.442 3.977 1.00 85.81 86 ARG A C 1
ATOM 670 O O . ARG A 1 86 ? -5.067 -1.708 4.930 1.00 85.81 86 ARG A O 1
ATOM 677 N N . LEU A 1 87 ? -6.516 -2.932 3.706 1.00 91.56 87 LEU A N 1
ATOM 678 C CA . LEU A 1 87 ? -7.650 -2.872 4.607 1.00 91.56 87 LEU A CA 1
ATOM 679 C C . LEU A 1 87 ? -7.853 -4.283 5.163 1.00 91.56 87 LEU A C 1
ATOM 681 O O . LEU A 1 87 ? -8.202 -5.192 4.411 1.00 91.56 87 LEU A O 1
ATOM 685 N N . GLU A 1 88 ? -7.619 -4.479 6.455 1.00 93.31 88 GLU A N 1
ATOM 686 C CA . GLU A 1 88 ? -7.783 -5.783 7.100 1.00 93.31 88 GLU A CA 1
ATOM 687 C C . GLU A 1 88 ? -8.761 -5.710 8.264 1.00 93.31 88 GLU A C 1
ATOM 689 O O . GLU A 1 88 ? -8.912 -4.683 8.922 1.00 93.31 88 GLU A O 1
ATOM 694 N N . SER A 1 89 ? -9.434 -6.826 8.529 1.00 94.25 89 SER A N 1
ATOM 695 C CA . SER A 1 89 ? -10.220 -6.995 9.745 1.00 94.25 89 SER A CA 1
ATOM 696 C C . SER A 1 89 ? -9.426 -7.789 10.775 1.00 94.25 89 SER A C 1
ATOM 698 O O . SER A 1 89 ? -8.781 -8.792 10.449 1.00 94.25 89 SER A O 1
ATOM 700 N N . MET A 1 90 ? -9.484 -7.357 12.029 1.00 94.38 90 MET A N 1
ATOM 701 C CA . MET A 1 90 ? -8.955 -8.120 13.152 1.00 94.38 90 MET A CA 1
ATOM 702 C C . MET A 1 90 ? -9.833 -7.980 14.384 1.00 94.38 90 MET A C 1
ATOM 704 O O . MET A 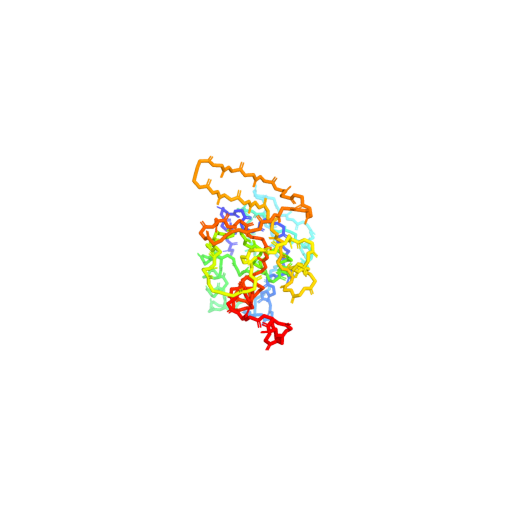1 90 ? -10.440 -6.939 14.609 1.00 94.38 90 MET A O 1
ATOM 708 N N . GLU A 1 91 ? -9.877 -9.035 15.181 1.00 95.19 91 GLU A N 1
ATOM 709 C CA . GLU A 1 91 ? -10.596 -9.047 16.445 1.00 95.19 91 GLU A CA 1
ATOM 710 C C . GLU A 1 91 ? -9.750 -8.400 17.552 1.00 95.19 91 GLU A C 1
ATOM 712 O O . GLU A 1 91 ? -8.532 -8.597 17.618 1.00 95.19 91 GLU A O 1
ATOM 717 N N . VAL A 1 92 ? -10.392 -7.625 18.423 1.00 95.44 92 VAL A N 1
ATOM 718 C CA . VAL A 1 92 ? -9.802 -7.090 19.647 1.00 95.44 92 VAL A CA 1
ATOM 719 C C . VAL A 1 92 ? -9.635 -8.247 20.632 1.00 95.44 92 VAL A C 1
ATOM 721 O O . VAL A 1 92 ? -10.640 -8.819 21.068 1.00 95.44 92 VAL A O 1
ATOM 724 N N . PRO A 1 93 ? -8.395 -8.602 21.009 1.00 91.31 93 PRO A N 1
ATOM 725 C CA . PRO A 1 93 ? -8.157 -9.731 21.895 1.00 91.31 93 PRO A CA 1
ATOM 726 C C . PRO A 1 93 ? -8.693 -9.460 23.309 1.00 91.31 93 PRO A C 1
ATOM 728 O O . PRO A 1 93 ? -8.686 -8.323 23.780 1.00 91.31 93 PRO A O 1
ATOM 731 N N . GLU A 1 94 ? -9.100 -10.520 24.021 1.00 87.50 94 GLU A N 1
ATOM 732 C CA . GLU A 1 94 ? -9.513 -10.433 25.436 1.00 87.50 94 GLU A CA 1
ATOM 733 C C . GLU A 1 94 ? -8.390 -9.943 26.357 1.00 87.50 94 GLU A C 1
ATOM 735 O O . GLU A 1 94 ? -8.646 -9.311 27.380 1.00 87.50 94 GLU A O 1
ATOM 740 N N . LYS A 1 95 ? -7.141 -10.257 26.003 1.00 86.88 95 LYS A N 1
ATOM 741 C CA . LYS A 1 95 ? -5.939 -9.864 26.738 1.00 86.88 95 LYS A CA 1
ATOM 742 C C . LYS A 1 95 ? -5.095 -8.942 25.873 1.00 86.88 95 LYS A C 1
ATOM 744 O O . LYS A 1 95 ? -4.857 -9.243 24.705 1.00 86.88 95 LYS A O 1
ATOM 749 N N . GLY A 1 96 ? -4.604 -7.867 26.472 1.00 86.88 96 GLY A N 1
ATOM 750 C CA . GLY A 1 96 ? -3.772 -6.875 25.805 1.00 86.88 96 GLY A CA 1
ATOM 751 C C . GLY A 1 96 ? -4.212 -5.466 26.166 1.00 86.88 96 GLY A C 1
ATOM 752 O O . GLY A 1 96 ? -4.997 -5.261 27.089 1.00 86.88 96 GLY A O 1
ATOM 753 N N . ARG A 1 97 ? -3.691 -4.489 25.431 1.00 92.31 97 ARG A N 1
ATOM 754 C CA . ARG A 1 97 ? -3.918 -3.065 25.709 1.00 92.31 97 ARG A CA 1
ATOM 755 C C . ARG A 1 97 ? -5.171 -2.478 25.062 1.00 92.31 97 ARG A C 1
ATOM 757 O O . ARG A 1 97 ? -5.583 -1.396 25.449 1.00 92.31 97 ARG A O 1
ATOM 764 N N . LEU A 1 98 ? -5.765 -3.132 24.063 1.00 94.12 98 LEU A N 1
ATOM 765 C CA . LEU A 1 98 ? -6.867 -2.536 23.295 1.00 94.12 98 LEU A CA 1
ATOM 766 C C . LEU A 1 98 ? -8.183 -2.465 24.084 1.00 94.12 98 LEU A C 1
ATOM 768 O O . LEU A 1 98 ? -8.810 -1.408 24.138 1.00 94.12 98 LEU A O 1
ATOM 772 N N . ALA A 1 99 ? -8.620 -3.585 24.663 1.00 94.62 99 ALA A N 1
ATOM 773 C CA . ALA A 1 99 ? -9.921 -3.678 25.317 1.00 94.62 99 ALA A CA 1
ATOM 774 C C . ALA A 1 99 ? -9.990 -2.784 26.567 1.00 94.62 99 ALA A C 1
ATOM 776 O O . ALA A 1 99 ? -9.086 -2.787 27.398 1.00 94.62 99 ALA A O 1
ATOM 777 N N . GLY A 1 100 ? -11.089 -2.043 26.706 1.00 93.50 100 GLY A N 1
ATOM 778 C CA . GLY A 1 100 ? -11.353 -1.151 27.835 1.00 93.50 100 GLY A CA 1
ATOM 779 C C . GLY A 1 100 ? -10.858 0.285 27.655 1.00 93.50 100 GLY A C 1
ATOM 780 O O . GLY A 1 100 ? -11.289 1.144 28.417 1.00 93.50 100 GLY A O 1
ATOM 781 N N . ASN A 1 101 ? -10.034 0.568 26.642 1.00 94.75 101 ASN A N 1
ATOM 782 C CA . ASN A 1 101 ? -9.471 1.901 26.406 1.00 94.75 101 ASN A CA 1
ATOM 783 C C . ASN A 1 101 ? -10.161 2.623 25.240 1.00 94.75 101 ASN A C 1
ATOM 785 O O . ASN A 1 101 ? -10.678 1.997 24.303 1.00 94.75 101 ASN A O 1
ATOM 789 N N . ALA A 1 102 ? -10.162 3.957 25.290 1.00 95.62 102 ALA A N 1
ATOM 790 C CA . ALA A 1 102 ? -10.632 4.785 24.182 1.00 95.62 102 ALA A CA 1
ATOM 791 C C . ALA A 1 102 ? -9.581 4.866 23.062 1.00 95.62 102 ALA A C 1
ATOM 793 O O . ALA A 1 102 ? -8.377 4.879 23.320 1.00 95.62 102 ALA A O 1
ATOM 794 N N . LEU A 1 103 ? -10.019 4.995 21.804 1.00 94.88 103 LEU A N 1
ATOM 795 C CA . LEU A 1 103 ? -9.102 5.130 20.661 1.00 94.88 103 LEU A CA 1
ATOM 796 C C . LEU A 1 103 ? -8.082 6.268 20.826 1.00 94.88 103 LEU A C 1
ATOM 798 O O . LEU A 1 103 ? -6.930 6.116 20.418 1.00 94.88 103 LEU A O 1
ATOM 802 N N . ALA A 1 104 ? -8.482 7.386 21.437 1.00 93.94 104 ALA A N 1
ATOM 803 C CA . ALA A 1 104 ? -7.586 8.508 21.711 1.00 93.94 104 ALA A CA 1
ATOM 804 C C . ALA A 1 104 ? -6.489 8.187 22.736 1.00 93.94 104 ALA A C 1
ATOM 806 O O . ALA A 1 104 ? -5.378 8.687 22.597 1.00 93.94 104 ALA A O 1
ATOM 807 N N . GLU A 1 105 ? -6.777 7.352 23.736 1.00 94.38 105 GLU A N 1
ATOM 808 C CA . GLU A 1 105 ? -5.812 6.960 24.776 1.00 94.38 105 GLU A CA 1
ATOM 809 C C . GLU A 1 105 ? -4.743 6.014 24.221 1.00 94.38 105 GLU A C 1
ATOM 811 O O . GLU A 1 105 ? -3.592 6.030 24.651 1.00 94.38 105 GLU A O 1
ATOM 816 N N . LEU A 1 106 ? -5.120 5.206 23.229 1.00 93.62 106 LEU A N 1
ATOM 817 C CA . LEU A 1 106 ? -4.243 4.221 22.605 1.00 93.62 106 LEU A CA 1
ATOM 818 C C . LEU A 1 106 ? -3.226 4.846 21.640 1.00 93.62 106 LEU A C 1
ATOM 820 O O . LEU A 1 106 ? -2.230 4.204 21.316 1.00 93.62 106 LEU A O 1
ATOM 824 N N . GLU A 1 107 ? -3.481 6.067 21.150 1.00 93.38 107 GLU A N 1
ATOM 825 C CA . GLU A 1 107 ? -2.654 6.780 20.163 1.00 93.38 107 GLU A CA 1
ATOM 826 C C . GLU A 1 107 ? -2.189 5.885 18.982 1.00 93.38 107 GLU A C 1
ATOM 828 O O . GLU A 1 107 ? -1.068 6.025 18.487 1.00 93.38 107 GLU A O 1
ATOM 833 N N . ILE A 1 108 ? -3.041 4.954 18.518 1.00 94.62 108 ILE A N 1
ATOM 834 C CA . ILE A 1 108 ? -2.676 3.866 17.580 1.00 94.62 108 ILE A CA 1
ATOM 835 C C . ILE A 1 108 ? -1.904 4.366 16.345 1.00 94.62 108 ILE A C 1
ATOM 837 O O . ILE A 1 108 ? -0.829 3.814 16.075 1.00 94.62 108 ILE A O 1
ATOM 841 N N . PRO A 1 109 ? -2.352 5.423 15.631 1.00 92.50 109 PRO A N 1
ATOM 842 C CA . PRO A 1 109 ? -1.612 5.949 14.484 1.00 92.50 109 PRO A CA 1
ATOM 843 C C . PRO A 1 109 ? -0.182 6.360 14.805 1.00 92.50 109 PRO A C 1
ATOM 845 O O . PRO A 1 109 ? 0.731 6.112 14.025 1.00 92.50 109 PRO A O 1
ATOM 848 N N . ARG A 1 110 ? 0.025 6.987 15.963 1.00 92.31 110 ARG A N 1
ATOM 849 C CA . ARG A 1 110 ? 1.337 7.481 16.376 1.00 92.31 110 ARG A CA 1
ATOM 850 C C . ARG A 1 110 ? 2.258 6.339 16.789 1.00 92.31 110 ARG A C 1
ATOM 852 O O . ARG A 1 110 ? 3.452 6.409 16.527 1.00 92.31 110 ARG A O 1
ATOM 859 N N . GLN A 1 111 ? 1.713 5.314 17.442 1.00 91.12 111 GLN A N 1
ATOM 860 C CA . GLN A 1 111 ? 2.503 4.192 17.950 1.00 91.12 111 GLN A CA 1
ATOM 861 C C . GLN A 1 111 ? 2.824 3.147 16.876 1.00 91.12 111 GLN A C 1
ATOM 863 O O . GLN A 1 111 ? 3.857 2.491 16.964 1.00 91.12 111 GLN A O 1
ATOM 868 N N . THR A 1 112 ? 1.953 2.980 15.876 1.00 93.38 112 THR A N 1
ATOM 869 C CA . THR A 1 112 ? 2.028 1.845 14.933 1.00 93.38 112 THR A CA 1
ATOM 870 C C . THR A 1 112 ? 1.897 2.227 13.459 1.00 93.38 112 THR A C 1
ATOM 872 O O . THR A 1 112 ? 2.133 1.396 12.589 1.00 93.38 112 THR A O 1
ATOM 875 N N . GLY A 1 113 ? 1.501 3.463 13.146 1.00 92.19 113 GLY A N 1
ATOM 876 C CA . GLY A 1 113 ? 1.207 3.895 11.775 1.00 92.19 113 GLY A CA 1
ATOM 877 C C . GLY A 1 113 ? -0.153 3.433 11.238 1.00 92.19 113 GLY A C 1
ATOM 878 O O . GLY A 1 113 ? -0.581 3.923 10.196 1.00 92.19 113 GLY A O 1
ATOM 879 N N . VAL A 1 114 ? -0.862 2.549 11.949 1.00 95.75 114 VAL A N 1
ATOM 880 C CA . VAL A 1 114 ? -2.170 2.021 11.538 1.00 95.75 114 VAL A CA 1
ATOM 881 C C . VAL A 1 114 ? -3.302 3.006 11.839 1.00 95.75 114 VAL A C 1
ATOM 883 O O . VAL A 1 114 ? -3.346 3.631 12.898 1.00 95.75 114 VAL A O 1
ATOM 886 N N . GLN A 1 115 ? -4.262 3.106 10.920 1.00 95.44 115 GLN A N 1
ATOM 887 C CA . GLN A 1 115 ? -5.524 3.823 11.106 1.00 95.44 115 GLN A CA 1
ATOM 888 C C . GLN A 1 115 ? -6.658 2.848 11.426 1.00 95.44 115 GLN A C 1
ATOM 890 O O . GLN A 1 115 ? -6.756 1.781 10.821 1.00 95.44 115 GLN A O 1
ATOM 895 N N . ILE A 1 116 ? -7.564 3.239 12.324 1.00 96.56 116 ILE A N 1
ATOM 896 C CA . ILE A 1 116 ? -8.804 2.496 12.576 1.00 96.56 116 ILE A CA 1
ATOM 897 C C . ILE A 1 116 ? -9.914 3.096 11.713 1.00 96.56 116 ILE A C 1
ATOM 899 O O . ILE A 1 116 ? -10.409 4.188 11.984 1.00 96.56 116 ILE A O 1
ATOM 903 N N . ALA A 1 117 ? -10.302 2.378 10.664 1.00 96.56 117 ALA A N 1
ATOM 904 C CA . ALA A 1 117 ? -11.345 2.790 9.730 1.00 96.56 117 ALA A CA 1
ATOM 905 C C . ALA A 1 117 ? -12.754 2.400 10.198 1.00 96.56 117 ALA A C 1
ATOM 907 O O . ALA A 1 117 ? -13.732 2.992 9.746 1.00 96.56 117 ALA A O 1
ATOM 908 N N . GLY A 1 118 ? -12.882 1.426 11.102 1.00 96.19 118 GLY A N 1
ATOM 909 C CA . GLY A 1 118 ? -14.183 0.994 11.599 1.00 96.19 118 GLY A CA 1
ATOM 910 C C . GLY A 1 118 ? -14.118 0.065 12.803 1.00 96.19 118 GLY A C 1
ATOM 911 O O . GLY A 1 118 ? -13.088 -0.548 13.077 1.00 96.19 118 GLY A O 1
ATOM 912 N N . VAL A 1 119 ? -15.245 -0.028 13.506 1.00 97.31 119 VAL A N 1
ATOM 913 C CA . VAL A 1 119 ? -15.466 -0.916 14.653 1.00 97.31 119 VAL A CA 1
ATOM 914 C C . VAL A 1 119 ? -16.797 -1.636 14.476 1.00 97.31 119 VAL A C 1
ATOM 916 O O . VAL A 1 119 ? -17.796 -1.056 14.043 1.00 97.31 119 VAL A O 1
ATOM 919 N N . ALA A 1 120 ? -16.808 -2.915 14.817 1.00 94.81 120 ALA A N 1
ATOM 920 C CA . ALA A 1 120 ? -17.925 -3.814 14.622 1.00 94.81 120 ALA A CA 1
ATOM 921 C C . ALA A 1 120 ? -18.137 -4.693 15.865 1.00 94.81 120 ALA A C 1
ATOM 923 O O . ALA A 1 120 ? -17.201 -5.333 16.326 1.00 94.81 120 ALA A O 1
ATOM 924 N N . ARG A 1 121 ? -19.368 -4.755 16.391 1.00 94.25 121 ARG A N 1
ATOM 925 C CA . ARG A 1 121 ? -19.742 -5.560 17.570 1.00 94.25 121 ARG A CA 1
ATOM 926 C C . ARG A 1 121 ? -21.133 -6.165 17.393 1.00 94.25 121 ARG A C 1
ATOM 928 O O . ARG A 1 121 ? -22.114 -5.431 17.363 1.00 94.25 121 ARG A O 1
ATOM 935 N N . GLY A 1 122 ? -21.253 -7.487 17.273 1.00 88.31 122 GLY A N 1
ATOM 936 C CA . GLY A 1 122 ? -22.555 -8.125 17.006 1.00 88.31 122 GLY A CA 1
ATOM 937 C C . GLY A 1 122 ? -23.168 -7.610 15.698 1.00 88.31 122 GLY A C 1
ATOM 938 O O . GLY A 1 122 ? -22.534 -7.749 14.653 1.00 88.31 122 GLY A O 1
ATOM 939 N N . ASP A 1 123 ? -24.328 -6.952 15.764 1.00 87.56 123 ASP A N 1
ATOM 940 C CA . ASP A 1 123 ? -24.975 -6.276 14.621 1.00 87.56 123 ASP A CA 1
ATOM 941 C C . ASP A 1 123 ? -24.566 -4.800 14.464 1.00 87.56 123 ASP A C 1
ATOM 943 O O . ASP A 1 123 ? -24.842 -4.163 13.448 1.00 87.56 123 ASP A O 1
ATOM 947 N N . TYR A 1 124 ? -23.873 -4.236 15.454 1.00 86.00 124 TYR A N 1
ATOM 948 C CA . TYR A 1 124 ? -23.396 -2.859 15.412 1.00 86.00 124 TYR A CA 1
ATOM 949 C C . TYR A 1 124 ? -22.179 -2.738 14.485 1.00 86.00 124 TYR A C 1
ATOM 951 O O . TYR A 1 124 ? -21.205 -3.485 14.619 1.00 86.00 124 TYR A O 1
ATOM 959 N N . ARG A 1 125 ? -22.217 -1.798 13.536 1.00 92.50 125 ARG A N 1
ATOM 960 C CA . ARG A 1 125 ? -21.124 -1.478 12.603 1.00 92.50 125 ARG A CA 1
ATOM 961 C C . ARG A 1 125 ? -20.989 0.038 12.505 1.00 92.50 125 ARG A C 1
ATOM 963 O O . ARG A 1 125 ? -21.970 0.722 12.231 1.00 92.50 125 ARG A O 1
ATOM 970 N N . MET A 1 126 ? -19.780 0.550 12.699 1.00 91.50 126 MET A N 1
ATOM 971 C CA . MET A 1 126 ? -19.462 1.971 12.587 1.00 91.50 126 MET A CA 1
ATOM 972 C C . MET A 1 126 ? -18.189 2.150 11.765 1.00 91.50 126 MET A C 1
ATOM 974 O O . MET A 1 126 ? -17.186 1.489 12.023 1.00 91.50 126 MET A O 1
ATOM 978 N N . LEU A 1 127 ? -18.228 3.073 10.806 1.00 93.62 127 LEU A N 1
ATOM 979 C CA . LEU A 1 127 ? -17.044 3.569 10.109 1.00 93.62 127 LEU A CA 1
ATOM 980 C C . LEU A 1 127 ? -16.591 4.884 10.741 1.00 93.62 127 LEU A C 1
ATOM 982 O O . LEU A 1 127 ? -17.419 5.635 11.252 1.00 93.62 127 LEU A O 1
ATOM 986 N N . PHE A 1 128 ? -15.289 5.151 10.672 1.00 91.31 128 PHE A N 1
ATOM 987 C CA . PHE A 1 128 ? -14.647 6.365 11.184 1.00 91.31 128 PHE A CA 1
ATOM 988 C C . PHE A 1 128 ? -15.016 6.649 12.652 1.00 91.31 128 PHE A C 1
ATOM 990 O O . PHE A 1 128 ? -15.645 7.667 12.954 1.00 91.31 128 PHE A O 1
ATOM 997 N N . PRO A 1 129 ? -14.674 5.731 13.577 1.00 92.06 129 PRO A N 1
ATOM 998 C CA . PRO A 1 129 ? -14.993 5.894 14.989 1.00 92.06 129 PRO A CA 1
ATOM 999 C C . PRO A 1 129 ? -14.371 7.175 15.558 1.00 92.06 129 PRO A C 1
ATOM 1001 O O . PRO A 1 129 ? -13.245 7.549 15.227 1.00 92.06 129 PRO A O 1
ATOM 1004 N N . GLY A 1 130 ? -15.108 7.844 16.445 1.00 92.50 130 GLY A N 1
ATOM 1005 C CA . GLY A 1 130 ? -14.614 9.032 17.136 1.00 92.50 130 GLY A CA 1
ATOM 1006 C C . GLY A 1 130 ? -13.521 8.713 18.170 1.00 92.50 130 GLY A C 1
ATOM 1007 O O . GLY A 1 130 ? -13.382 7.566 18.597 1.00 92.50 130 GLY A O 1
ATOM 1008 N N . PRO A 1 131 ? -12.787 9.731 18.654 1.00 93.69 131 PRO A N 1
ATOM 1009 C CA . PRO A 1 131 ? -11.687 9.556 19.612 1.00 93.69 131 PRO A CA 1
ATOM 1010 C C . PRO A 1 131 ? -12.115 8.910 20.940 1.00 93.69 131 PRO A C 1
ATOM 1012 O O . PRO A 1 131 ? -11.325 8.213 21.570 1.00 93.69 131 PRO A O 1
ATOM 1015 N N . PHE A 1 132 ? -13.371 9.114 21.350 1.00 95.25 132 PHE A N 1
ATOM 1016 C CA . PHE A 1 132 ? -13.942 8.572 22.588 1.00 95.25 132 PHE A CA 1
ATOM 1017 C C . PHE A 1 132 ? -14.541 7.166 22.432 1.00 95.25 132 PHE A C 1
ATOM 1019 O O . PHE A 1 132 ? -15.143 6.652 23.373 1.00 95.25 132 PHE A O 1
ATOM 1026 N N . GLN A 1 133 ? -14.430 6.542 21.254 1.00 95.06 133 GLN A N 1
ATOM 1027 C CA . GLN A 1 133 ? -14.898 5.173 21.060 1.00 95.06 133 GLN A CA 1
ATOM 1028 C C . GLN A 1 133 ? -14.065 4.222 21.925 1.00 95.06 133 GLN A C 1
ATOM 1030 O O . GLN A 1 133 ? -12.865 4.070 21.702 1.00 95.06 133 GLN A O 1
ATOM 1035 N N . VAL A 1 134 ? -14.723 3.565 22.881 1.00 95.31 134 VAL A N 1
ATOM 1036 C CA . VAL A 1 134 ? -14.109 2.545 23.738 1.00 95.31 134 VAL A CA 1
ATOM 1037 C C . VAL A 1 134 ? -14.176 1.190 23.044 1.00 95.31 134 VAL A C 1
ATOM 1039 O O . VAL A 1 134 ? -15.255 0.747 22.625 1.00 95.31 134 VAL A O 1
ATOM 1042 N N . LEU A 1 135 ? -13.022 0.538 22.926 1.00 95.94 135 LEU A N 1
ATOM 1043 C CA . LEU A 1 135 ? -12.913 -0.803 22.362 1.00 95.94 135 LEU A CA 1
ATOM 1044 C C . LEU A 1 135 ? -13.250 -1.857 23.417 1.00 95.94 135 LEU A C 1
ATOM 1046 O O . LEU A 1 135 ? -12.901 -1.717 24.587 1.00 95.94 135 LEU A O 1
ATOM 1050 N N . GLN A 1 136 ? -13.919 -2.929 23.013 1.00 95.00 136 GLN A N 1
ATOM 1051 C CA . GLN A 1 136 ? -14.206 -4.081 2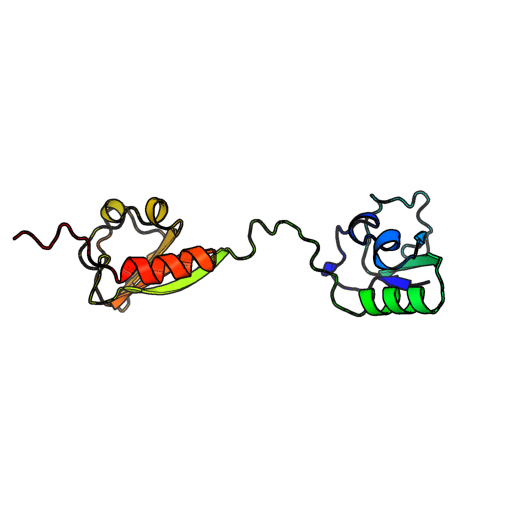3.867 1.00 95.00 136 GLN A CA 1
ATOM 1052 C C . GLN A 1 136 ? -13.601 -5.346 23.271 1.00 95.00 136 GLN A C 1
ATOM 1054 O O . GLN A 1 136 ? -13.421 -5.452 22.061 1.00 95.00 136 GLN A O 1
ATOM 1059 N N . ALA A 1 137 ? -13.293 -6.310 24.136 1.00 94.69 137 ALA A N 1
ATOM 1060 C CA . ALA A 1 137 ? -12.889 -7.637 23.699 1.00 94.69 137 ALA A CA 1
ATOM 1061 C C . ALA A 1 137 ? -13.961 -8.244 22.778 1.00 94.69 137 ALA A C 1
ATOM 1063 O O . ALA A 1 137 ? -15.156 -8.131 23.059 1.00 94.69 137 ALA A O 1
ATOM 1064 N N . GLY A 1 138 ? -13.527 -8.856 21.676 1.00 93.94 138 GLY A N 1
ATOM 1065 C CA . GLY A 1 138 ? -14.416 -9.400 20.647 1.00 93.94 138 GLY A CA 1
ATOM 1066 C C . GLY A 1 138 ? -14.932 -8.378 19.627 1.00 93.94 138 GLY A C 1
ATOM 1067 O O . GLY A 1 138 ? -15.648 -8.754 18.696 1.00 93.94 138 GLY A O 1
ATOM 1068 N N . ASP A 1 139 ? -14.578 -7.092 19.752 1.00 96.62 139 ASP A N 1
ATOM 1069 C CA . ASP A 1 139 ? -14.817 -6.125 18.678 1.00 96.62 139 ASP A CA 1
ATOM 1070 C C . ASP A 1 139 ? -14.013 -6.500 17.435 1.00 96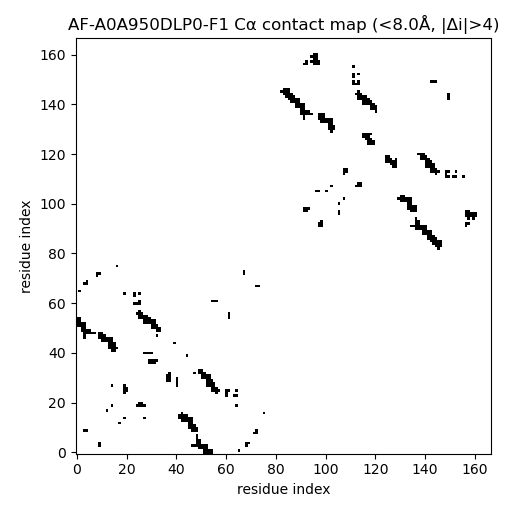.62 139 ASP A C 1
ATOM 1072 O O . ASP A 1 139 ? -12.847 -6.864 17.520 1.00 96.62 139 ASP A O 1
ATOM 1076 N N . TRP A 1 140 ? -14.596 -6.321 16.257 1.00 96.81 140 TRP A N 1
ATOM 1077 C CA . TRP A 1 140 ? -13.874 -6.375 14.994 1.00 96.81 140 TRP A CA 1
ATOM 1078 C C . TRP A 1 140 ? -13.447 -4.969 14.589 1.00 96.81 140 TRP A C 1
ATOM 1080 O O . TRP A 1 140 ? -14.280 -4.092 14.356 1.00 96.81 140 TRP A O 1
ATOM 1090 N N . LEU A 1 141 ? -12.139 -4.754 14.494 1.00 97.25 141 LEU A N 1
ATOM 1091 C CA . LEU A 1 141 ? -11.543 -3.537 13.966 1.00 97.25 141 LEU A CA 1
ATOM 1092 C C . LEU A 1 141 ? -11.286 -3.697 12.479 1.00 97.25 141 LEU A C 1
ATOM 1094 O O . LEU A 1 141 ? -10.694 -4.684 12.042 1.00 97.25 141 LEU A O 1
ATOM 1098 N N . LEU A 1 142 ? -11.682 -2.686 11.721 1.00 97.19 142 LEU A N 1
ATOM 1099 C CA . LEU A 1 142 ? -11.255 -2.502 10.347 1.00 97.19 142 LEU A CA 1
ATOM 1100 C C . LEU A 1 142 ? -10.050 -1.560 10.354 1.00 97.19 142 LEU A C 1
ATOM 1102 O O . LEU A 1 142 ? -10.179 -0.402 10.754 1.00 97.19 142 LEU A O 1
ATOM 1106 N N . VAL A 1 143 ? -8.887 -2.058 9.943 1.00 96.75 143 VAL A N 1
ATOM 1107 C CA . VAL A 1 143 ? -7.606 -1.351 10.038 1.00 96.75 143 VAL A CA 1
ATOM 1108 C C . VAL A 1 143 ? -7.014 -1.064 8.667 1.00 96.75 143 VAL A C 1
ATOM 1110 O O . VAL A 1 143 ? -7.127 -1.884 7.759 1.00 96.75 143 VAL A O 1
ATOM 1113 N N . VAL A 1 144 ? -6.382 0.101 8.530 1.00 95.25 144 VAL A N 1
ATOM 1114 C CA . VAL A 1 144 ? -5.697 0.545 7.310 1.00 95.25 144 VAL A CA 1
ATOM 1115 C C . VAL A 1 144 ? -4.234 0.819 7.616 1.00 95.25 144 VAL A C 1
ATOM 1117 O O . VAL A 1 144 ? -3.926 1.573 8.538 1.00 95.25 144 VAL A O 1
ATOM 1120 N N . GLY A 1 145 ? -3.337 0.241 6.827 1.00 92.50 145 GLY A N 1
ATOM 1121 C CA . GLY A 1 145 ? -1.895 0.461 6.930 1.00 92.50 145 GLY A CA 1
ATOM 1122 C C . GLY A 1 145 ? -1.132 -0.424 5.954 1.00 92.50 145 GLY A C 1
ATOM 1123 O O . GLY A 1 145 ? -1.734 -1.227 5.243 1.00 92.50 145 GLY A O 1
ATOM 1124 N N . THR A 1 146 ? 0.191 -0.295 5.915 1.00 91.25 146 THR A N 1
ATOM 1125 C CA . THR A 1 146 ? 1.028 -1.246 5.175 1.00 91.25 146 THR A CA 1
ATOM 1126 C C . THR A 1 146 ? 0.986 -2.628 5.828 1.00 91.25 146 THR A C 1
ATOM 1128 O O . THR A 1 146 ? 0.648 -2.763 7.008 1.00 91.25 146 THR A O 1
ATOM 1131 N N . ARG A 1 147 ? 1.365 -3.677 5.092 1.00 87.56 147 ARG A N 1
ATOM 1132 C CA . ARG A 1 147 ? 1.463 -5.038 5.642 1.00 87.56 147 ARG A CA 1
ATOM 1133 C C . ARG A 1 147 ? 2.308 -5.100 6.920 1.00 87.56 147 ARG A C 1
ATOM 1135 O O . ARG A 1 147 ? 1.882 -5.712 7.898 1.00 87.56 147 ARG A O 1
ATOM 1142 N N . ASP A 1 148 ? 3.464 -4.440 6.921 1.00 89.12 148 ASP A N 1
ATOM 1143 C CA . ASP A 1 148 ? 4.367 -4.403 8.075 1.00 89.12 148 ASP A CA 1
ATOM 1144 C C . ASP A 1 148 ? 3.758 -3.640 9.257 1.00 89.12 148 ASP A C 1
ATOM 1146 O O . ASP A 1 148 ? 3.831 -4.112 10.392 1.00 89.12 148 ASP A O 1
ATOM 1150 N N . GLN A 1 149 ? 3.085 -2.511 9.002 1.00 93.75 149 GLN A N 1
ATOM 1151 C CA . GLN A 1 149 ? 2.377 -1.750 10.038 1.00 93.75 149 GLN A CA 1
ATOM 1152 C C . GLN A 1 149 ? 1.252 -2.572 10.671 1.00 93.75 149 GLN A C 1
ATOM 1154 O O . GLN A 1 149 ? 1.132 -2.618 11.894 1.00 93.75 149 GLN A O 1
ATOM 1159 N N . ILE A 1 150 ? 0.445 -3.264 9.859 1.00 94.31 150 ILE A N 1
ATOM 1160 C CA . ILE A 1 150 ? -0.639 -4.122 10.353 1.00 94.31 150 ILE A CA 1
ATOM 1161 C C . ILE A 1 150 ? -0.069 -5.300 11.153 1.00 94.31 150 ILE A C 1
ATOM 1163 O O . ILE A 1 150 ? -0.602 -5.637 12.211 1.00 94.31 150 ILE A O 1
ATOM 1167 N N . HIS A 1 151 ? 1.031 -5.907 10.700 1.00 92.12 151 HIS A N 1
ATOM 1168 C CA . HIS A 1 151 ? 1.705 -6.967 11.447 1.00 92.12 151 HIS A CA 1
ATOM 1169 C C . HIS A 1 151 ? 2.230 -6.463 12.802 1.00 92.12 151 HIS A C 1
ATOM 1171 O O . HIS A 1 151 ? 1.963 -7.076 13.834 1.00 92.12 151 HIS A O 1
ATOM 1177 N N . GLN A 1 152 ? 2.908 -5.313 12.825 1.00 92.06 152 GLN A N 1
ATOM 1178 C CA . GLN A 1 152 ? 3.392 -4.688 14.058 1.00 92.06 152 GLN A CA 1
ATOM 1179 C C . GLN A 1 152 ? 2.240 -4.320 15.003 1.00 92.06 152 GLN A C 1
ATOM 1181 O O . GLN A 1 152 ? 2.337 -4.554 16.206 1.00 92.06 152 GLN A O 1
ATOM 1186 N N . PHE A 1 153 ? 1.135 -3.793 14.471 1.00 95.19 153 PHE A N 1
ATOM 1187 C CA . PHE A 1 153 ? -0.059 -3.468 15.249 1.00 95.19 153 PHE A CA 1
ATOM 1188 C C . PHE A 1 153 ? -0.670 -4.706 15.914 1.00 95.19 153 PHE A C 1
ATOM 1190 O O . PHE A 1 153 ? -1.032 -4.651 17.090 1.00 95.19 153 PHE A O 1
ATOM 1197 N N . ARG A 1 154 ? -0.734 -5.845 15.208 1.00 93.31 154 ARG A N 1
ATOM 1198 C CA . ARG A 1 154 ? -1.225 -7.111 15.777 1.00 93.31 154 ARG A CA 1
ATOM 1199 C C . ARG A 1 154 ? -0.383 -7.562 16.970 1.00 93.31 154 ARG A C 1
ATOM 1201 O O . ARG A 1 154 ? -0.960 -7.993 17.965 1.00 93.31 154 ARG A O 1
ATOM 1208 N N . GLU A 1 155 ? 0.938 -7.427 16.912 1.00 91.88 155 GLU A N 1
ATOM 1209 C CA . GLU A 1 155 ? 1.812 -7.783 18.038 1.00 91.88 155 GLU A CA 1
ATOM 1210 C C . GLU A 1 155 ? 1.695 -6.778 19.192 1.00 91.88 155 GLU A C 1
ATOM 1212 O O . GLU A 1 155 ? 1.397 -7.171 20.320 1.00 91.88 155 GLU A O 1
ATOM 1217 N N . TRP A 1 156 ? 1.779 -5.479 18.894 1.00 93.19 156 TRP A N 1
ATOM 1218 C CA . TRP A 1 156 ? 1.607 -4.394 19.867 1.00 93.19 156 TRP A CA 1
ATOM 1219 C C . TRP A 1 156 ? 0.267 -4.483 20.619 1.00 93.19 156 TRP A C 1
ATOM 1221 O O . TRP A 1 156 ? 0.209 -4.239 21.824 1.00 93.19 156 TRP A O 1
ATOM 1231 N N . SER A 1 157 ? -0.813 -4.895 19.942 1.00 92.31 157 SER A N 1
ATOM 1232 C CA . SER A 1 157 ? -2.151 -5.017 20.540 1.00 92.31 157 SER A CA 1
ATOM 1233 C C . SER A 1 157 ? -2.245 -6.049 21.669 1.00 92.31 157 SER A C 1
ATOM 1235 O O . SER A 1 157 ? -3.059 -5.886 22.582 1.00 92.31 157 SER A O 1
ATOM 1237 N N . LYS A 1 158 ? -1.410 -7.095 21.619 1.00 88.56 158 LYS A N 1
ATOM 1238 C CA . LYS A 1 158 ? -1.389 -8.200 22.590 1.00 88.56 158 L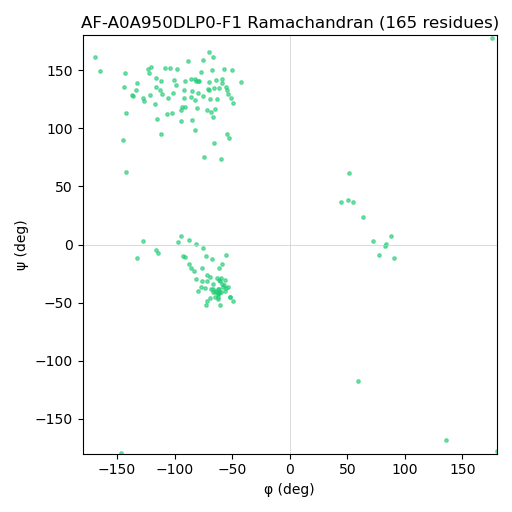YS A CA 1
ATOM 1239 C C . LYS A 1 158 ? -0.571 -7.858 23.834 1.00 88.56 158 LYS A C 1
ATOM 1241 O O . LYS A 1 158 ? -0.770 -8.459 24.888 1.00 88.56 158 LYS A O 1
ATOM 1246 N N . GLU A 1 159 ? 0.352 -6.909 23.727 1.00 85.19 159 GLU A N 1
ATOM 1247 C CA . GLU A 1 159 ? 1.154 -6.445 24.854 1.00 85.19 159 GLU A CA 1
ATOM 1248 C C . GLU A 1 159 ? 0.288 -5.654 25.843 1.00 85.19 159 GLU A C 1
ATOM 1250 O O . GLU A 1 159 ? -0.570 -4.867 25.444 1.00 85.19 159 GLU A O 1
ATOM 1255 N N . THR A 1 160 ? 0.518 -5.849 27.141 1.00 74.38 160 THR A N 1
ATOM 1256 C CA . THR A 1 160 ? -0.155 -5.090 28.208 1.00 74.38 160 THR A CA 1
ATOM 1257 C C . THR A 1 160 ? 0.677 -3.855 28.551 1.00 74.38 160 THR A C 1
ATOM 1259 O O . THR A 1 160 ? 1.905 -3.940 28.574 1.00 74.38 160 THR A O 1
ATOM 1262 N N . ASP A 1 161 ? 0.037 -2.712 28.804 1.00 61.59 161 ASP A N 1
ATOM 1263 C CA . ASP A 1 161 ? 0.749 -1.506 29.241 1.00 61.59 161 ASP A CA 1
ATOM 1264 C C . ASP A 1 161 ? 1.412 -1.771 30.614 1.00 61.59 161 ASP A C 1
ATOM 1266 O O . ASP A 1 161 ? 0.718 -2.177 31.553 1.00 61.59 161 ASP A O 1
ATOM 1270 N N . PRO A 1 162 ? 2.736 -1.567 30.777 1.00 52.28 162 PRO A N 1
ATOM 1271 C CA . PRO A 1 162 ? 3.412 -1.752 32.063 1.00 52.28 162 PRO A CA 1
ATOM 1272 C C . PRO A 1 162 ? 2.849 -0.871 33.192 1.00 52.28 162 PRO A C 1
ATOM 1274 O O . PRO A 1 162 ? 3.085 -1.166 34.361 1.00 52.28 162 PRO A O 1
ATOM 1277 N N . LYS A 1 163 ? 2.076 0.180 32.882 1.00 52.53 163 LYS A N 1
ATOM 1278 C CA . LYS A 1 163 ? 1.458 1.056 33.891 1.00 52.53 163 LYS A CA 1
ATOM 1279 C C . LYS A 1 163 ? 0.278 0.438 34.652 1.00 52.53 163 LYS A C 1
ATOM 1281 O O . LYS A 1 163 ? -0.161 1.025 35.633 1.00 52.53 163 LYS A O 1
ATOM 1286 N N . THR A 1 164 ? -0.233 -0.725 34.246 1.00 52.59 164 THR A N 1
ATOM 1287 C CA . THR A 1 164 ? -1.377 -1.385 34.911 1.00 52.59 164 THR A CA 1
ATOM 1288 C C . THR A 1 164 ? -0.953 -2.428 35.962 1.00 52.59 164 THR A C 1
ATOM 1290 O O . THR A 1 164 ? -1.802 -3.138 36.490 1.00 52.59 164 THR A O 1
ATOM 1293 N N . GLN A 1 165 ? 0.345 -2.544 36.286 1.00 45.56 165 GLN A N 1
ATOM 1294 C CA . GLN A 1 165 ? 0.851 -3.481 37.309 1.00 45.56 165 GLN A CA 1
ATOM 1295 C C . GLN A 1 165 ? 1.073 -2.872 38.707 1.00 45.56 165 GLN A C 1
ATOM 1297 O O . GLN A 1 165 ? 1.482 -3.593 39.614 1.00 45.56 165 GLN A O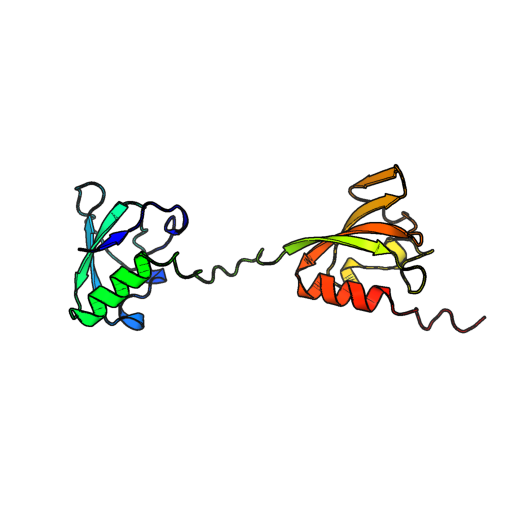 1
ATOM 1302 N N . GLU A 1 166 ? 0.773 -1.589 38.919 1.00 40.44 166 GLU A N 1
ATOM 1303 C CA . GLU A 1 166 ? 0.793 -0.971 40.253 1.00 40.44 166 GLU A CA 1
ATOM 1304 C C . GLU A 1 166 ? -0.635 -0.610 40.685 1.00 40.44 166 GLU A C 1
ATOM 1306 O O . GLU A 1 166 ? -1.169 0.438 40.321 1.00 40.44 166 GLU A O 1
ATOM 1311 N N . GLY A 1 167 ? -1.263 -1.513 41.443 1.00 37.16 167 GLY A N 1
ATOM 1312 C CA . GLY A 1 167 ? -2.582 -1.340 42.057 1.00 37.16 167 GLY A CA 1
ATOM 1313 C C . GLY A 1 167 ? -2.888 -2.451 43.046 1.00 37.16 167 GLY A C 1
ATOM 1314 O O . GLY A 1 167 ? -2.982 -3.611 42.589 1.00 37.16 167 GLY A O 1
#

Secondary structure (DSSP, 8-state):
-EEPPS-GGGTT-BHHHHTHHHHHS-EEEEEEETTEE-S--STT-B--TT-EEEEES-HHHHHHHHHHHHS---------TTTT-EEEEEE--SSSSSTTSBHHHHTHHHHHS-EEEEEEETTEEEES--TTPBP-TTPEEEEEE-HHHHHHHHHHHHSPPGGGG--

Nearest PDB structures (foldseek):
  4l76-assembly2_D  TM=7.306E-01  e=7.047E-07  Methanothermobacter thermautotrophicus str. Delta H
  2fy8-assembly1_B  TM=7.300E-01  e=9.049E-07  Methanothermobacter thermautotrophicus
  6oly-assembly1_C  TM=7.006E-01  e=7.047E-07  Methanothermobacter thermautotrophicus
  1lnq-assembly1_B  TM=7.060E-01  e=1.237E-06  Methanothermobacter thermautotrophicus
  6u6h-assembly1_A  TM=6.951E-01  e=8.500E-07  Methanothermobacter thermautotrophicus

Sequence (167 aa):
EIRVPDSEAWFGKSLGDLSLRSRYGCSVVGVDRQGYPIPSTGPDTELFPGDDLLVLGTENHIQQVRAFFDTSPPRTEHVDLLDEIRLESMEVPEKGRLAGNALAELEIPRQTGVQIAGVARGDYRMLFPGPFQVLQAGDWLLVVGTRDQIHQFREWSKETDPKTQEG

Solvent-accessible surface area (backbone atoms only — not comparable to full-atom values): 9467 Å² total; per-residue (Å²): 113,46,65,39,53,88,41,78,80,42,55,81,38,26,52,45,78,65,37,42,47,83,76,47,62,26,44,78,80,40,40,29,52,91,89,4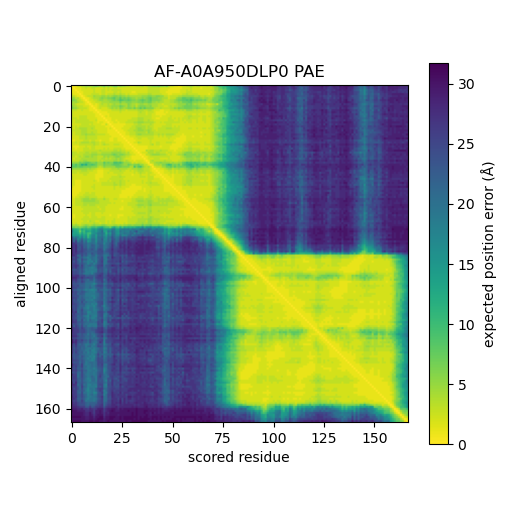0,74,53,94,71,77,50,49,82,35,67,42,51,56,55,25,35,32,35,63,49,57,53,72,71,35,48,51,52,54,48,51,49,55,73,37,80,61,77,80,66,80,60,82,48,91,58,75,50,61,40,80,46,78,46,68,36,50,87,59,36,50,51,42,78,36,30,50,56,81,63,40,46,48,82,78,38,63,31,42,69,50,23,45,32,48,95,90,49,75,44,68,64,64,57,55,77,43,64,39,46,54,68,25,35,35,31,35,36,26,36,63,67,28,48,53,50,39,60,55,58,41,51,44,65,63,80,82,76,75,78,129

Radius of gyration: 25.92 Å; Cα contacts (8 Å, |Δi|>4): 289; chains: 1; bounding box: 47×25×81 Å

Mean predicted aligned error: 15.19 Å

Foldseek 3Di:
DAWQAQDPLQFPQFLLLLVLCVPLVKDFPWKADPNRIDPDHDRNHRDDHGIDTDMDDDPVSVVVVNVCSVPRHPPRPPVCVPVDWDWDKDFQAQAFAQAFDFQLVPVLCVVQVKDFQWKADDPDIDGPDDRRDGDHGGIITTITDHPRSVVVSVVNSNHHDPVVPPD

pLDDT: mean 85.47, std 14.27, range [37.16, 97.31]